Protein AF-A0A945CNL3-F1 (afdb_monomer_lite)

Foldseek 3Di:
DDDQPVQAAAEEEQPPCPDDPNVVVVVVSVVNNHHYD

Radius of gyration: 9.68 Å; chains: 1; bounding box: 17×24×23 Å

pLDDT: mean 93.46, std 10.29, range [50.53, 98.44]

Structure (mmCIF, N/CA/C/O backbone):
data_AF-A0A945CNL3-F1
#
_entry.id   AF-A0A945CNL3-F1
#
loop_
_atom_site.group_PDB
_atom_site.id
_atom_site.type_symbol
_atom_site.label_atom_id
_atom_site.label_alt_id
_atom_site.label_comp_id
_atom_site.label_asym_id
_atom_site.label_entity_id
_atom_site.label_seq_id
_atom_site.pdbx_PDB_ins_code
_atom_site.Cartn_x
_atom_site.Cartn_y
_atom_site.Cartn_z
_atom_site.occupancy
_atom_site.B_iso_or_equiv
_atom_site.auth_seq_id
_atom_site.auth_comp_id
_atom_site.auth_asym_id
_atom_site.auth_atom_id
_atom_site.pdbx_PDB_model_num
ATOM 1 N N . MET A 1 1 ? 3.472 -19.035 8.256 1.00 50.53 1 MET A N 1
ATOM 2 C CA . MET A 1 1 ? 3.297 -18.155 9.428 1.00 50.53 1 MET A CA 1
ATOM 3 C C . MET A 1 1 ? 2.611 -16.893 8.930 1.00 50.53 1 MET A C 1
ATOM 5 O O . MET A 1 1 ? 3.217 -16.191 8.135 1.00 50.53 1 MET A O 1
ATOM 9 N N . ARG A 1 2 ? 1.340 -16.662 9.269 1.00 62.66 2 ARG A N 1
ATOM 10 C CA . ARG A 1 2 ? 0.705 -15.349 9.078 1.00 62.66 2 ARG A CA 1
ATOM 11 C C . ARG A 1 2 ? 0.767 -14.663 10.439 1.00 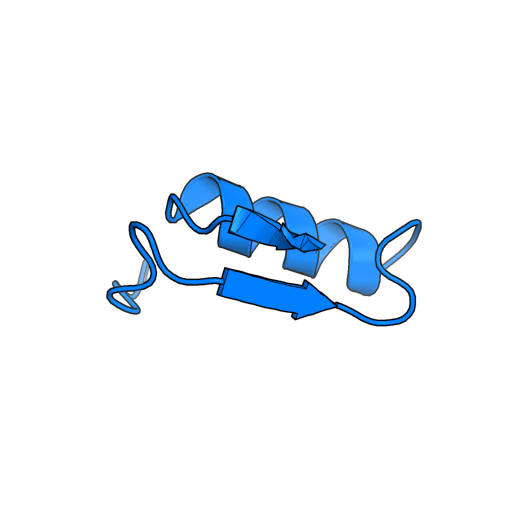62.66 2 ARG A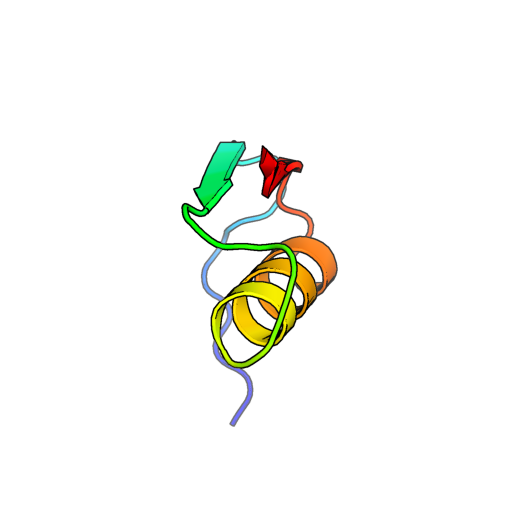 C 1
ATOM 13 O O . ARG A 1 2 ? 0.236 -15.220 11.394 1.00 62.66 2 ARG A O 1
ATOM 20 N N . GLY A 1 3 ? 1.525 -13.575 10.533 1.00 71.00 3 GLY A N 1
ATOM 21 C CA . GLY A 1 3 ? 1.491 -12.698 11.699 1.00 71.00 3 GLY A CA 1
ATOM 22 C C . GLY A 1 3 ? 0.278 -11.786 11.580 1.00 71.00 3 GLY A C 1
ATOM 23 O O . GLY A 1 3 ? -0.040 -11.360 10.474 1.00 71.00 3 GLY A O 1
ATOM 24 N N . ASP A 1 4 ? -0.401 -11.552 12.691 1.00 83.12 4 ASP A N 1
ATOM 25 C CA . ASP A 1 4 ? -1.429 -10.523 12.804 1.00 83.12 4 ASP A CA 1
ATOM 26 C C . ASP A 1 4 ? -0.740 -9.238 13.281 1.00 83.12 4 ASP A C 1
ATOM 28 O O . ASP A 1 4 ? -0.133 -9.243 14.354 1.00 83.12 4 ASP A O 1
ATOM 32 N N . LEU A 1 5 ? -0.734 -8.184 12.456 1.00 86.19 5 LEU A N 1
ATOM 33 C CA . LEU A 1 5 ? -0.101 -6.900 12.788 1.00 86.19 5 LEU A CA 1
ATOM 34 C C . LEU A 1 5 ? -1.105 -5.879 13.352 1.00 86.19 5 LEU A C 1
ATOM 36 O O . LEU A 1 5 ? -0.731 -4.726 13.566 1.00 86.19 5 LEU A O 1
ATOM 40 N N . GLU A 1 6 ? -2.365 -6.274 13.578 1.00 92.75 6 GLU A N 1
ATOM 41 C CA . GLU A 1 6 ? -3.420 -5.416 14.138 1.00 92.75 6 GLU A CA 1
ATOM 42 C C . GLU A 1 6 ? -3.646 -4.109 13.339 1.00 92.75 6 GLU A C 1
ATOM 44 O O . GLU A 1 6 ? -3.929 -3.038 13.891 1.00 92.75 6 GLU A O 1
ATOM 49 N N . LEU A 1 7 ? -3.517 -4.174 12.007 1.00 95.31 7 LEU A N 1
ATOM 50 C CA . LEU A 1 7 ? -3.602 -3.004 11.118 1.00 95.31 7 LEU A CA 1
ATOM 51 C C . LEU A 1 7 ? -5.021 -2.650 10.660 1.00 95.31 7 LEU A C 1
ATOM 53 O O . LEU A 1 7 ? -5.205 -1.643 9.966 1.00 95.31 7 LEU A O 1
ATOM 57 N N . ALA A 1 8 ? -6.024 -3.419 11.082 1.00 95.88 8 ALA A N 1
ATOM 58 C CA . ALA A 1 8 ? -7.421 -3.140 10.789 1.00 95.88 8 ALA A CA 1
ATOM 59 C C . ALA A 1 8 ? -7.783 -1.690 11.161 1.00 95.88 8 ALA A C 1
ATOM 61 O O . ALA A 1 8 ? -7.441 -1.185 12.234 1.00 95.88 8 ALA A O 1
ATOM 62 N N . ASP A 1 9 ? -8.443 -0.994 10.233 1.00 96.19 9 ASP A N 1
ATOM 63 C CA . ASP A 1 9 ? -8.866 0.406 10.351 1.00 96.19 9 ASP A CA 1
ATOM 64 C C . ASP A 1 9 ? -7.750 1.461 10.482 1.00 96.19 9 ASP A C 1
ATOM 66 O O . ASP A 1 9 ? -8.042 2.666 10.489 1.00 96.19 9 ASP A O 1
ATOM 70 N N . LYS A 1 10 ? -6.472 1.066 10.515 1.00 97.75 10 LYS A N 1
ATOM 71 C CA . LYS A 1 10 ? -5.340 2.000 10.562 1.00 97.75 10 LYS A CA 1
ATOM 72 C C . LYS A 1 10 ? -5.107 2.655 9.202 1.00 97.75 10 LYS A C 1
ATOM 74 O O . LYS A 1 10 ? -5.468 2.118 8.159 1.00 97.75 10 LYS A O 1
ATOM 79 N N . ARG A 1 11 ? -4.500 3.846 9.208 1.00 98.00 11 ARG A N 1
ATOM 80 C CA . ARG A 1 11 ? -4.071 4.547 7.987 1.00 98.00 11 ARG A CA 1
ATOM 81 C C . ARG A 1 11 ? -2.586 4.307 7.749 1.00 98.00 11 ARG A C 1
ATOM 83 O O . ARG A 1 11 ? -1.794 4.514 8.665 1.00 98.00 11 ARG A O 1
ATOM 9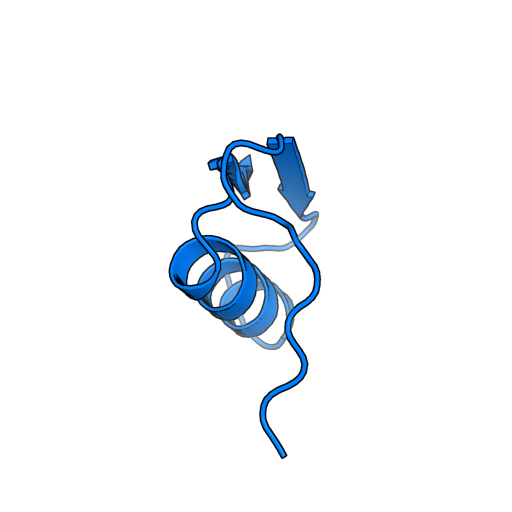0 N N . VAL A 1 12 ? -2.224 3.922 6.529 1.00 97.44 12 VAL A N 1
ATOM 91 C CA . VAL A 1 12 ? -0.838 3.646 6.126 1.00 97.44 12 VAL A CA 1
ATOM 92 C C . VAL A 1 12 ? -0.506 4.443 4.868 1.00 97.44 12 VAL A C 1
ATOM 94 O O . VAL A 1 12 ? -1.294 4.468 3.929 1.00 97.44 12 VAL A O 1
ATOM 97 N N . LEU A 1 13 ? 0.660 5.089 4.853 1.00 98.00 13 LEU A N 1
ATOM 98 C CA . LEU A 1 13 ? 1.207 5.767 3.677 1.00 98.00 13 LEU A CA 1
ATOM 99 C C . LEU A 1 13 ? 2.296 4.885 3.064 1.00 98.00 13 LEU A C 1
ATOM 101 O O . LEU A 1 13 ? 3.273 4.571 3.748 1.00 98.00 13 LEU A O 1
ATOM 105 N N . VAL A 1 14 ? 2.160 4.522 1.787 1.00 97.50 14 VAL A N 1
ATOM 106 C CA . VAL A 1 14 ? 3.191 3.750 1.070 1.00 97.50 14 VAL A CA 1
ATOM 107 C C . VAL A 1 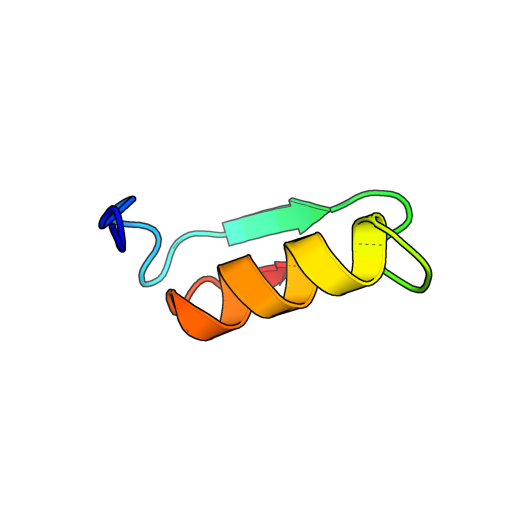14 ? 3.746 4.562 -0.094 1.00 97.50 14 VAL A C 1
ATOM 109 O O . VAL A 1 14 ? 3.103 4.749 -1.126 1.00 97.50 14 VAL A O 1
ATOM 112 N N . THR A 1 15 ? 4.998 5.001 0.021 1.00 97.75 15 THR A N 1
ATOM 113 C CA . THR A 1 15 ? 5.692 5.651 -1.097 1.00 97.75 15 THR A CA 1
ATOM 114 C C . THR A 1 15 ? 6.080 4.619 -2.161 1.00 97.75 15 THR A C 1
ATOM 116 O O . THR A 1 15 ? 6.476 3.494 -1.859 1.00 97.75 15 THR A O 1
ATOM 119 N N . GLY A 1 16 ? 5.931 4.974 -3.442 1.00 97.75 16 GLY A N 1
ATOM 120 C CA . GLY A 1 16 ? 6.235 4.053 -4.547 1.00 97.75 16 GLY A CA 1
ATOM 121 C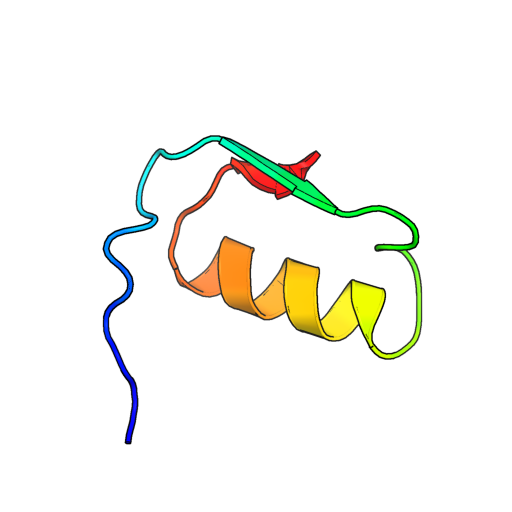 C . GLY A 1 16 ? 5.288 2.845 -4.659 1.00 97.75 16 GLY A C 1
ATOM 122 O O . GLY A 1 16 ? 5.647 1.849 -5.285 1.00 97.75 16 GLY A O 1
ATOM 123 N N . GLY A 1 17 ? 4.076 2.920 -4.096 1.00 97.75 17 GLY A N 1
ATOM 124 C CA . GLY A 1 17 ? 3.109 1.813 -4.024 1.00 97.75 17 GLY A CA 1
ATOM 125 C C . GLY A 1 17 ? 2.541 1.293 -5.356 1.00 97.75 17 GLY A C 1
ATOM 126 O O . GLY A 1 17 ? 1.761 0.347 -5.367 1.00 97.75 17 GLY A O 1
ATOM 127 N N . SER A 1 18 ? 2.907 1.874 -6.502 1.00 97.44 18 SER A N 1
ATOM 128 C CA . SER A 1 18 ? 2.282 1.547 -7.791 1.00 97.44 18 SER A CA 1
ATOM 129 C C . SER A 1 18 ? 2.844 0.292 -8.470 1.00 97.44 18 SER A C 1
ATOM 131 O O . SER A 1 18 ? 2.166 -0.307 -9.310 1.00 97.44 18 SER A O 1
ATOM 133 N N . ARG A 1 19 ? 4.086 -0.120 -8.163 1.00 98.12 19 ARG A N 1
ATOM 134 C CA . ARG A 1 19 ? 4.789 -1.216 -8.861 1.00 98.12 19 ARG A CA 1
ATOM 135 C C . ARG A 1 19 ? 5.738 -1.982 -7.935 1.00 98.12 19 ARG A C 1
ATOM 137 O O . ARG A 1 19 ? 6.082 -1.514 -6.854 1.00 98.12 19 ARG A O 1
ATOM 144 N N . GLY A 1 20 ? 6.187 -3.153 -8.394 1.00 98.19 20 GLY A N 1
ATOM 145 C CA . GLY A 1 20 ? 7.219 -3.951 -7.724 1.00 98.19 20 GLY A CA 1
ATOM 146 C C . GLY A 1 20 ? 6.892 -4.241 -6.258 1.00 98.19 20 GLY A C 1
ATOM 147 O O . GLY A 1 20 ? 5.763 -4.601 -5.930 1.00 98.19 20 GLY A O 1
ATOM 148 N N . ILE A 1 21 ? 7.887 -4.050 -5.389 1.00 98.19 21 ILE A N 1
ATOM 149 C CA . ILE A 1 21 ? 7.770 -4.287 -3.944 1.00 98.19 21 ILE A CA 1
ATOM 150 C C . ILE A 1 21 ? 6.716 -3.370 -3.314 1.00 98.19 21 ILE A C 1
ATOM 152 O O . ILE A 1 21 ? 5.915 -3.840 -2.514 1.00 98.19 21 ILE A O 1
ATOM 156 N N . GLY A 1 22 ? 6.654 -2.098 -3.720 1.00 98.12 22 GLY A N 1
ATOM 157 C CA . GLY A 1 22 ? 5.663 -1.156 -3.195 1.00 98.12 22 GLY A CA 1
ATOM 158 C C . GLY A 1 22 ? 4.232 -1.650 -3.411 1.00 98.12 22 GLY A C 1
ATOM 159 O O . GLY A 1 22 ? 3.431 -1.634 -2.483 1.00 98.12 22 GLY A O 1
ATOM 160 N N . LYS A 1 23 ? 3.933 -2.193 -4.598 1.00 98.44 23 LYS A N 1
ATOM 161 C CA . LYS A 1 23 ? 2.620 -2.791 -4.891 1.00 98.44 23 LYS A CA 1
ATOM 162 C C . LYS A 1 23 ? 2.319 -4.011 -4.016 1.00 98.44 23 LYS A C 1
ATOM 164 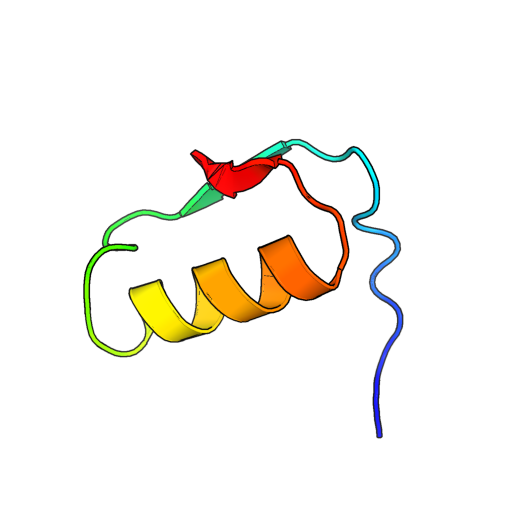O O . LYS A 1 23 ? 1.185 -4.170 -3.574 1.00 98.44 23 LYS A O 1
ATOM 169 N N . ALA A 1 24 ? 3.312 -4.867 -3.776 1.00 98.12 24 ALA A N 1
ATOM 170 C CA . ALA A 1 24 ? 3.142 -6.034 -2.911 1.00 98.12 24 ALA A CA 1
ATOM 171 C C . ALA A 1 24 ? 2.864 -5.622 -1.455 1.00 98.12 24 ALA A C 1
ATOM 173 O O . ALA A 1 24 ? 1.988 -6.193 -0.819 1.00 98.12 24 ALA A O 1
ATOM 174 N N . ILE A 1 25 ? 3.549 -4.587 -0.961 1.00 97.06 25 ILE A N 1
ATOM 175 C CA . ILE A 1 25 ? 3.327 -4.031 0.380 1.00 97.06 25 ILE A CA 1
ATOM 176 C C . ILE A 1 25 ? 1.912 -3.450 0.510 1.00 97.06 25 ILE A C 1
ATOM 178 O O . ILE A 1 25 ? 1.222 -3.755 1.479 1.00 97.06 25 ILE A O 1
ATOM 182 N N . VAL A 1 26 ? 1.455 -2.662 -0.474 1.00 97.94 26 VAL A N 1
ATOM 183 C CA . VAL A 1 26 ? 0.077 -2.134 -0.497 1.00 97.94 26 VAL A CA 1
ATOM 184 C C . VAL A 1 26 ? -0.941 -3.274 -0.421 1.00 97.94 26 VAL A C 1
ATOM 186 O O . VAL A 1 26 ? -1.875 -3.191 0.369 1.00 97.94 26 VAL A O 1
ATOM 189 N N . ALA A 1 27 ? -0.750 -4.342 -1.203 1.00 97.19 27 ALA A N 1
ATOM 190 C CA . ALA A 1 27 ? -1.649 -5.494 -1.194 1.00 97.19 27 ALA A CA 1
ATOM 191 C C . ALA A 1 27 ? -1.713 -6.167 0.186 1.00 97.19 27 ALA A C 1
ATOM 193 O O . ALA A 1 27 ? -2.808 -6.398 0.686 1.00 97.19 27 ALA A O 1
ATOM 194 N N . SER A 1 28 ? -0.567 -6.397 0.833 1.00 96.00 28 SER A N 1
ATOM 195 C CA . SER A 1 28 ? -0.538 -6.979 2.179 1.00 96.00 28 SER A CA 1
ATOM 196 C C . SER A 1 28 ? -1.270 -6.112 3.209 1.00 96.00 28 SER A C 1
ATOM 198 O O . SER A 1 28 ? -2.058 -6.632 3.988 1.00 96.00 28 SER A O 1
ATOM 200 N N . PHE A 1 29 ? -1.079 -4.789 3.191 1.00 96.62 29 PHE A N 1
ATOM 201 C CA . PHE A 1 29 ? -1.781 -3.901 4.125 1.00 96.62 29 PHE A CA 1
ATOM 202 C C . PHE A 1 29 ? -3.293 -3.844 3.884 1.00 96.62 29 PHE A C 1
ATOM 204 O O . PHE A 1 29 ? -4.062 -3.754 4.840 1.00 96.62 29 PHE A O 1
ATOM 211 N N . LEU A 1 30 ? -3.730 -3.907 2.624 1.00 96.12 30 LEU A N 1
ATOM 212 C CA . LEU A 1 30 ? -5.153 -3.988 2.291 1.00 96.12 30 LEU A CA 1
ATOM 213 C C . LEU A 1 30 ? -5.768 -5.313 2.761 1.00 96.12 30 LEU A C 1
ATOM 215 O O . LEU A 1 30 ? -6.865 -5.293 3.315 1.00 96.12 30 LEU A O 1
ATOM 219 N N . ASP A 1 31 ? -5.058 -6.433 2.596 1.00 95.81 31 ASP A N 1
ATOM 220 C CA . ASP A 1 31 ? -5.480 -7.753 3.091 1.00 95.81 31 ASP A CA 1
ATOM 221 C C . ASP A 1 31 ? -5.645 -7.773 4.623 1.00 95.81 31 ASP A C 1
ATOM 223 O O . ASP A 1 31 ? -6.485 -8.502 5.148 1.00 95.81 31 ASP A O 1
ATOM 227 N N . GLU A 1 32 ? -4.886 -6.942 5.340 1.00 95.00 32 GLU A N 1
ATOM 228 C CA . GLU A 1 32 ? -4.995 -6.750 6.792 1.00 95.00 32 GLU A CA 1
ATOM 229 C C . GLU A 1 32 ? -6.064 -5.719 7.213 1.00 95.00 32 GLU A C 1
ATOM 231 O O . GLU A 1 32 ? -6.248 -5.450 8.400 1.00 95.00 32 GLU A O 1
ATOM 236 N N . GLY A 1 33 ? -6.801 -5.135 6.263 1.00 96.19 33 GLY A N 1
ATOM 237 C CA . GLY A 1 33 ? -7.887 -4.192 6.544 1.00 96.19 33 GLY A CA 1
ATOM 238 C C . GLY A 1 33 ? -7.433 -2.757 6.827 1.00 96.19 33 GLY A C 1
ATOM 239 O O . GLY A 1 33 ? -8.209 -1.957 7.363 1.00 96.19 33 GLY A O 1
ATOM 240 N N . ALA A 1 34 ? -6.197 -2.404 6.470 1.00 97.88 34 ALA A N 1
ATOM 241 C CA . ALA A 1 34 ? -5.720 -1.032 6.563 1.00 97.88 34 ALA A CA 1
ATOM 242 C C . ALA A 1 34 ? -6.296 -0.148 5.441 1.00 97.88 34 ALA A C 1
ATOM 244 O O . ALA A 1 34 ? -6.624 -0.596 4.341 1.00 97.88 34 ALA A O 1
ATOM 245 N N . ARG A 1 35 ? -6.352 1.162 5.693 1.00 98.31 35 ARG A N 1
ATOM 246 C CA . ARG A 1 35 ? -6.644 2.198 4.695 1.00 98.31 35 ARG A CA 1
ATOM 247 C C . ARG A 1 35 ? -5.327 2.756 4.166 1.00 98.31 35 ARG A C 1
ATOM 249 O O . ARG A 1 35 ? -4.647 3.504 4.872 1.00 98.31 35 ARG A O 1
ATOM 256 N N . VAL A 1 36 ? -4.971 2.390 2.941 1.00 97.94 36 VAL A N 1
ATOM 257 C CA . VAL A 1 36 ? -3.694 2.773 2.324 1.00 97.94 36 VAL A CA 1
ATOM 258 C C . VAL A 1 36 ? -3.859 4.018 1.443 1.00 97.94 36 VAL A C 1
ATOM 260 O O . VAL A 1 36 ? -4.857 4.131 0.729 1.00 97.94 36 VAL A O 1
ATOM 263 N N . ALA A 1 37 ? -2.891 4.937 1.504 1.00 93.81 37 ALA A N 1
ATOM 264 C CA . ALA A 1 37 ? -2.760 6.118 0.645 1.00 93.81 37 ALA A CA 1
ATOM 265 C C . ALA A 1 37 ? -1.369 6.198 -0.003 1.00 93.81 37 ALA A C 1
ATOM 267 O O . ALA A 1 37 ? -0.399 5.663 0.592 1.00 93.81 37 ALA A O 1
#

Secondary structure (DSSP, 8-state):
-------TT-EE--TTTTSHHHHHHHHHHHHTT-EE-

Sequence (37 aa):
MRGDLELADKRVLVTGGSRGIGKAIVASFLDEGARVA